Protein AF-A0A3G8YUH3-F1 (afdb_monomer_lite)

Sequence (160 aa):
MEDQREQLRRVLQLALHSPYEGERAKAVALLLQRLETTRLTLADLDASFNVPFAENVLKERADLVCDFEVLLKSREEALLYSGLIEALVPASVTWLEGHHLLCRATPSVRRKIEALFQQHVNSLQRRLIAAQKQAMQEYQVRRQILFERAVTAELENTKS

pLDDT: mean 91.58, std 6.43, range [54.84, 97.12]

Secondary structure (DSSP, 8-state):
-HHHHHHHHHHHHHHHH-S-HHHHHHHHHHHHHHHHHHT--HHHH-GGG-STTHHHHHHHHTT--EEEEEE-SSHHHHHHHHHHHHHHSTT-EEE-STTEEEEEE-HHHHHHHHHHHHHHHHHHHHHHHHHHHHHHHHHHHHHHHHHHHHHHHHHHHTT-

Structure (mmCIF, N/CA/C/O backbone):
data_AF-A0A3G8YUH3-F1
#
_entry.id   AF-A0A3G8YUH3-F1
#
loop_
_atom_site.group_PDB
_atom_site.id
_atom_site.type_symbol
_atom_site.label_atom_id
_atom_site.label_alt_id
_atom_site.label_comp_id
_atom_site.label_asym_id
_atom_site.label_entity_id
_atom_site.label_seq_id
_atom_site.pdbx_PDB_ins_code
_atom_site.Cartn_x
_atom_site.Cartn_y
_atom_site.Cartn_z
_atom_site.occupancy
_atom_site.B_iso_or_equiv
_atom_site.auth_seq_id
_atom_site.auth_comp_id
_atom_site.auth_asym_id
_atom_site.auth_atom_id
_atom_site.pdbx_PDB_model_num
ATOM 1 N N . MET A 1 1 ? 19.456 -8.147 -37.587 1.00 56.78 1 MET A N 1
ATOM 2 C CA . MET A 1 1 ? 18.426 -8.367 -36.543 1.00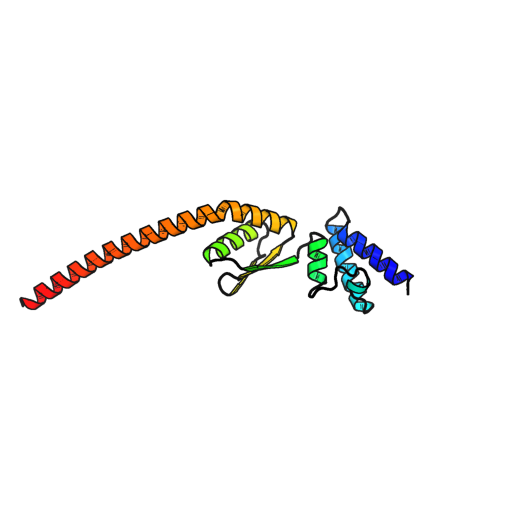 56.78 1 MET A CA 1
ATOM 3 C C . MET A 1 1 ? 19.040 -8.780 -35.206 1.00 56.78 1 MET A C 1
ATOM 5 O O . MET A 1 1 ? 18.598 -8.251 -34.196 1.00 56.78 1 MET A O 1
ATOM 9 N N . GLU A 1 2 ? 20.070 -9.640 -35.170 1.00 60.19 2 GLU A N 1
ATOM 10 C CA . GLU A 1 2 ? 20.799 -9.975 -33.924 1.00 60.19 2 GLU A CA 1
ATOM 11 C C . GLU A 1 2 ? 21.379 -8.749 -33.206 1.00 60.19 2 GLU A C 1
ATOM 13 O O . GLU A 1 2 ? 21.161 -8.594 -32.008 1.00 60.19 2 GLU A O 1
ATOM 18 N N . ASP A 1 3 ? 21.987 -7.826 -33.954 1.00 79.69 3 ASP A N 1
ATOM 19 C CA . ASP A 1 3 ? 22.619 -6.620 -33.401 1.00 79.69 3 ASP A CA 1
ATOM 20 C C . ASP A 1 3 ? 21.623 -5.721 -32.634 1.00 79.69 3 ASP A C 1
ATOM 22 O O . ASP A 1 3 ? 21.897 -5.218 -31.547 1.00 79.69 3 ASP A O 1
ATOM 26 N N . GLN A 1 4 ? 20.386 -5.610 -33.125 1.00 85.12 4 GLN A N 1
ATOM 27 C CA . GLN A 1 4 ? 19.340 -4.821 -32.470 1.00 85.12 4 GLN A CA 1
ATOM 28 C C . GLN A 1 4 ? 18.823 -5.480 -31.184 1.00 85.12 4 GLN A C 1
ATOM 30 O O . GLN A 1 4 ? 18.616 -4.802 -30.177 1.00 85.12 4 GLN A O 1
ATOM 35 N N . ARG A 1 5 ? 18.626 -6.805 -31.187 1.00 86.50 5 ARG A N 1
ATOM 36 C CA . ARG A 1 5 ? 18.202 -7.543 -29.984 1.00 86.50 5 ARG A CA 1
ATOM 37 C C . ARG A 1 5 ? 19.285 -7.498 -28.909 1.00 86.50 5 ARG A C 1
ATOM 39 O O . ARG A 1 5 ? 18.974 -7.362 -27.728 1.00 86.50 5 ARG A O 1
ATOM 46 N N . GLU A 1 6 ? 20.549 -7.579 -29.309 1.00 89.19 6 GLU A N 1
ATOM 47 C CA . GLU A 1 6 ? 21.682 -7.474 -28.394 1.00 89.19 6 GLU A CA 1
ATOM 48 C C . GLU A 1 6 ? 21.811 -6.067 -27.795 1.00 89.19 6 GLU A C 1
ATOM 50 O O . GLU A 1 6 ? 21.985 -5.932 -26.583 1.00 89.19 6 GLU A O 1
ATOM 55 N N . GLN A 1 7 ? 21.626 -5.015 -28.599 1.00 90.62 7 GLN A N 1
ATOM 56 C CA . GLN A 1 7 ? 21.563 -3.637 -28.103 1.00 90.62 7 GLN A CA 1
ATOM 57 C C . GLN A 1 7 ? 20.459 -3.459 -27.052 1.00 90.62 7 GLN A C 1
ATOM 59 O O . GLN A 1 7 ? 20.715 -2.910 -25.981 1.00 90.62 7 GLN A O 1
ATOM 64 N N . LEU A 1 8 ? 19.252 -3.978 -27.302 1.00 92.44 8 LEU A N 1
ATOM 65 C CA . LEU A 1 8 ? 18.149 -3.902 -26.337 1.00 92.44 8 LEU A CA 1
ATOM 66 C C . LEU A 1 8 ? 18.433 -4.689 -25.052 1.00 92.44 8 LEU A C 1
ATOM 68 O O . LEU A 1 8 ? 18.096 -4.216 -23.968 1.00 92.44 8 LEU A O 1
ATOM 72 N N . ARG A 1 9 ? 19.117 -5.837 -25.138 1.00 92.50 9 ARG A N 1
ATOM 73 C CA . ARG A 1 9 ? 19.591 -6.559 -23.945 1.00 92.50 9 ARG A CA 1
ATOM 74 C C . ARG A 1 9 ? 20.583 -5.734 -23.131 1.00 92.50 9 ARG A C 1
ATOM 76 O O . ARG A 1 9 ? 20.487 -5.725 -21.909 1.00 92.50 9 ARG A O 1
ATOM 83 N N . ARG A 1 10 ? 21.501 -5.003 -23.771 1.00 93.06 10 ARG A N 1
ATOM 84 C CA . ARG A 1 10 ? 22.429 -4.104 -23.059 1.00 93.06 10 ARG A CA 1
ATOM 85 C C . ARG A 1 10 ? 21.685 -2.963 -22.360 1.00 93.06 10 ARG A C 1
ATOM 87 O O . ARG A 1 10 ? 21.994 -2.659 -21.213 1.00 93.06 10 ARG A O 1
ATOM 94 N N . VAL A 1 11 ? 20.671 -2.381 -23.004 1.00 93.81 11 VAL A N 1
ATOM 95 C CA . VAL A 1 11 ? 19.811 -1.358 -22.377 1.00 93.81 11 VAL A CA 1
ATOM 96 C C . VAL A 1 11 ? 19.036 -1.937 -21.188 1.00 93.81 11 VAL A C 1
ATOM 98 O O . VAL A 1 11 ? 18.961 -1.290 -20.148 1.00 93.81 11 VAL A O 1
ATOM 101 N N . LEU A 1 12 ? 18.526 -3.169 -21.293 1.00 94.12 12 LEU A N 1
ATOM 102 C CA . LEU A 1 12 ? 17.895 -3.869 -20.170 1.00 94.12 12 LEU A CA 1
ATOM 103 C C . LEU A 1 12 ? 18.870 -4.064 -18.998 1.00 94.12 12 LEU A C 1
ATOM 105 O O . LEU A 1 12 ? 18.513 -3.796 -17.857 1.00 94.12 12 LEU A O 1
ATOM 109 N N . GLN A 1 13 ? 20.115 -4.463 -19.262 1.00 94.44 13 GLN A N 1
ATOM 110 C CA . GLN A 1 13 ? 21.131 -4.594 -18.212 1.00 94.44 13 GLN A CA 1
ATOM 111 C C . GLN A 1 13 ? 21.437 -3.249 -17.533 1.00 94.44 13 GLN A C 1
ATOM 113 O O . GLN A 1 13 ? 21.541 -3.191 -16.310 1.00 94.44 13 GLN A O 1
ATOM 118 N N . LEU A 1 14 ? 21.504 -2.152 -18.297 1.00 93.88 14 LEU A N 1
ATOM 119 C CA . LEU A 1 14 ? 21.653 -0.803 -17.737 1.00 93.88 14 LEU A CA 1
ATOM 120 C C . LEU A 1 14 ? 20.455 -0.403 -16.866 1.00 93.88 14 LEU A C 1
ATOM 122 O O . LEU A 1 14 ? 20.646 0.145 -15.782 1.00 93.88 14 LEU A O 1
ATOM 126 N N . ALA A 1 15 ? 19.235 -0.711 -17.308 1.00 93.50 15 ALA A N 1
ATOM 127 C CA . ALA A 1 15 ? 18.019 -0.458 -16.543 1.00 93.50 15 ALA A CA 1
ATOM 128 C C . ALA A 1 15 ? 18.011 -1.190 -15.190 1.00 93.50 15 ALA A C 1
ATOM 130 O O . ALA A 1 15 ? 17.573 -0.621 -14.193 1.00 93.50 15 ALA A O 1
ATOM 131 N N . LEU A 1 16 ? 18.520 -2.424 -15.144 1.00 93.88 16 LEU A N 1
ATOM 132 C CA . LEU A 1 16 ? 18.504 -3.261 -13.941 1.00 93.88 16 LEU A CA 1
ATOM 133 C C . LEU A 1 16 ? 19.675 -2.996 -12.989 1.00 93.88 16 LEU A C 1
ATOM 135 O O . LEU A 1 16 ? 19.522 -3.140 -11.777 1.00 93.88 16 LEU A O 1
ATOM 139 N N . HIS A 1 17 ? 20.843 -2.630 -13.518 1.00 93.69 17 HIS A N 1
ATOM 140 C CA . HIS A 1 17 ? 22.089 -2.657 -12.747 1.00 93.69 17 HIS A CA 1
ATOM 141 C C . HIS A 1 17 ? 22.838 -1.327 -12.680 1.00 93.69 17 HIS A C 1
ATOM 143 O O . HIS A 1 17 ? 23.850 -1.265 -11.981 1.00 93.69 17 HIS A O 1
ATOM 149 N N . SER A 1 18 ? 22.384 -0.260 -13.355 1.00 92.50 18 SER A N 1
ATOM 150 C CA . SER A 1 18 ? 23.036 1.044 -13.181 1.00 92.50 18 SER A CA 1
ATOM 151 C C . SER A 1 18 ? 22.964 1.486 -11.708 1.00 92.50 18 SER A C 1
ATOM 153 O O . SER A 1 18 ? 21.905 1.374 -11.080 1.00 92.50 18 SER A O 1
ATOM 155 N N . PRO A 1 19 ? 24.068 2.006 -11.140 1.00 90.06 19 PRO A N 1
ATOM 156 C CA . PRO A 1 19 ? 24.076 2.530 -9.778 1.00 90.06 19 PRO A CA 1
ATOM 157 C C . PRO A 1 19 ? 23.314 3.859 -9.655 1.00 90.06 19 PRO A C 1
ATOM 159 O O . PRO A 1 19 ? 23.046 4.305 -8.540 1.00 90.06 19 PRO A O 1
ATOM 162 N N . TYR A 1 20 ? 22.964 4.503 -10.775 1.00 92.25 20 TYR A N 1
ATOM 163 C CA . TYR A 1 20 ? 22.313 5.808 -10.797 1.00 92.25 20 TYR A CA 1
ATOM 164 C C . TYR A 1 20 ? 20.834 5.679 -11.163 1.00 92.25 20 TYR A C 1
ATOM 166 O O . TYR A 1 20 ? 20.477 5.274 -12.269 1.00 92.25 20 TYR A O 1
ATOM 174 N N . GLU A 1 21 ? 19.952 6.113 -10.261 1.00 89.75 21 GLU A N 1
ATOM 175 C CA . GLU A 1 21 ? 18.498 6.066 -10.467 1.00 89.75 21 GLU A CA 1
ATOM 176 C C . GLU A 1 21 ? 18.063 6.756 -11.769 1.00 89.75 21 GLU A C 1
ATOM 178 O O . GLU A 1 21 ? 17.282 6.198 -12.539 1.00 89.75 21 GLU A O 1
ATOM 183 N N . GLY A 1 22 ? 18.622 7.935 -12.060 1.00 91.31 22 GLY A N 1
ATOM 184 C CA . GLY A 1 22 ? 18.301 8.686 -13.273 1.00 91.31 22 GLY A CA 1
ATOM 185 C C . GLY A 1 22 ? 18.703 7.967 -14.564 1.00 91.31 22 GLY A C 1
ATOM 186 O O . GLY A 1 22 ? 18.037 8.130 -15.585 1.00 91.31 22 GLY A O 1
ATOM 187 N N . GLU A 1 23 ? 19.761 7.155 -14.539 1.00 94.19 23 GLU A N 1
ATOM 188 C CA . GLU A 1 23 ? 20.141 6.324 -15.684 1.00 94.19 23 GLU A CA 1
ATOM 189 C C . GLU A 1 23 ? 19.219 5.120 -15.826 1.00 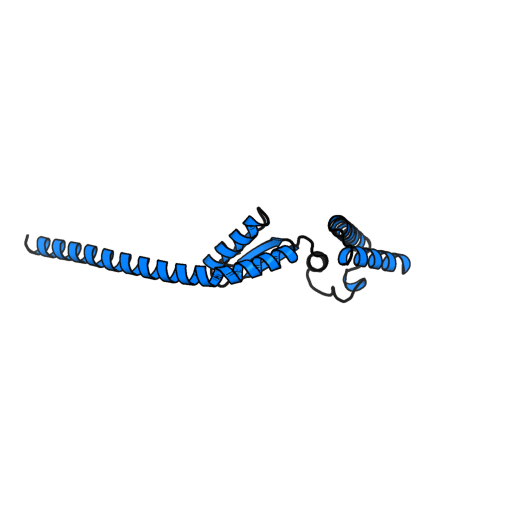94.19 23 GLU A C 1
ATOM 191 O O . GLU A 1 23 ? 18.767 4.848 -16.938 1.00 94.19 23 GLU A O 1
ATOM 196 N N . ARG A 1 24 ? 18.869 4.456 -14.715 1.00 95.31 24 ARG A N 1
ATOM 197 C CA . ARG A 1 24 ? 17.883 3.367 -14.726 1.00 95.31 24 ARG A CA 1
ATOM 198 C C . ARG A 1 24 ? 16.553 3.842 -15.301 1.00 95.31 24 ARG A C 1
ATOM 200 O O . ARG A 1 24 ? 16.032 3.217 -16.219 1.00 95.31 24 ARG A O 1
ATOM 207 N N . ALA A 1 25 ? 16.043 4.986 -14.843 1.00 92.94 25 ALA A N 1
ATOM 208 C CA . ALA A 1 25 ? 14.786 5.558 -15.324 1.00 92.94 25 ALA A CA 1
ATOM 209 C C . ALA A 1 25 ? 14.820 5.870 -16.831 1.00 92.94 25 ALA A C 1
ATOM 211 O O . ALA A 1 25 ? 13.894 5.514 -17.562 1.00 92.94 25 ALA A O 1
ATOM 212 N N . LYS A 1 26 ? 15.911 6.479 -17.318 1.00 95.31 26 LYS A N 1
ATOM 213 C CA . LYS A 1 26 ? 16.107 6.747 -18.752 1.00 95.31 26 LYS A CA 1
ATOM 214 C C . LYS A 1 26 ? 16.211 5.460 -19.567 1.00 95.31 26 LYS A C 1
ATOM 216 O O . LYS A 1 26 ? 15.617 5.380 -20.638 1.00 95.31 26 LYS A O 1
ATOM 221 N N . ALA A 1 27 ? 16.945 4.466 -19.073 1.00 94.56 27 ALA A N 1
ATOM 222 C CA . ALA A 1 27 ? 17.110 3.179 -19.738 1.00 94.56 27 ALA A CA 1
ATOM 223 C C . ALA A 1 27 ? 15.783 2.412 -19.815 1.00 94.56 27 ALA A C 1
ATOM 225 O O . ALA A 1 27 ? 15.461 1.890 -20.878 1.00 94.56 27 ALA A O 1
ATOM 226 N N . VAL A 1 28 ? 14.980 2.410 -18.744 1.00 94.56 28 VAL A N 1
ATOM 227 C CA . VAL A 1 28 ? 13.623 1.838 -18.746 1.00 94.56 28 VAL A CA 1
ATOM 228 C C . VAL A 1 28 ? 12.735 2.550 -19.765 1.00 94.56 28 VAL A C 1
ATOM 230 O O . VAL A 1 28 ? 12.135 1.884 -20.604 1.00 94.56 28 VAL A O 1
ATOM 233 N N . ALA A 1 29 ? 12.690 3.886 -19.754 1.00 93.75 29 ALA A N 1
ATOM 234 C CA . ALA A 1 29 ? 11.882 4.653 -20.704 1.00 93.75 29 ALA A CA 1
ATOM 235 C C . ALA A 1 29 ? 12.289 4.383 -22.165 1.00 93.75 29 ALA A C 1
ATOM 237 O O . ALA A 1 29 ? 11.438 4.117 -23.013 1.00 93.75 29 ALA A O 1
ATOM 238 N N . LEU A 1 30 ? 13.597 4.389 -22.446 1.00 94.00 30 LEU A N 1
ATOM 239 C CA . LEU A 1 30 ? 14.135 4.080 -23.770 1.00 94.00 30 LEU A CA 1
ATOM 240 C C . LEU A 1 30 ? 13.803 2.644 -24.191 1.00 94.00 30 LEU A C 1
ATOM 242 O O . LEU A 1 30 ? 13.447 2.412 -25.346 1.00 94.00 30 LEU A O 1
ATOM 246 N N . LEU A 1 31 ? 13.922 1.682 -23.275 1.00 94.12 31 LEU A N 1
ATOM 247 C CA . LEU A 1 31 ? 13.638 0.280 -23.552 1.00 94.12 31 LEU A CA 1
ATOM 248 C C . LEU A 1 31 ? 12.168 0.078 -23.922 1.00 94.12 31 LEU A C 1
ATOM 250 O O . LEU A 1 31 ? 11.895 -0.524 -24.956 1.00 94.12 31 LEU A O 1
ATOM 254 N N . LEU A 1 32 ? 11.239 0.619 -23.130 1.00 92.56 32 LEU A N 1
ATOM 255 C CA . LEU A 1 32 ? 9.798 0.504 -23.382 1.00 92.56 32 LEU A CA 1
ATOM 256 C C . LEU A 1 32 ? 9.421 1.102 -24.744 1.00 92.56 32 LEU A C 1
ATOM 258 O O . LEU A 1 32 ? 8.816 0.417 -25.566 1.00 92.56 32 LEU A O 1
ATOM 262 N N . GLN A 1 33 ? 9.903 2.311 -25.046 1.00 91.75 33 GLN A N 1
ATOM 263 C CA . GLN A 1 33 ? 9.679 2.959 -26.342 1.00 91.75 33 GLN A CA 1
ATOM 264 C C . GLN A 1 33 ? 10.217 2.124 -27.521 1.00 91.75 33 GLN A C 1
ATOM 266 O O . GLN A 1 33 ? 9.618 2.035 -28.598 1.00 91.75 33 GLN A O 1
ATOM 271 N N . ARG A 1 34 ? 11.390 1.503 -27.355 1.00 91.75 34 ARG A N 1
ATOM 272 C CA . ARG A 1 34 ? 11.984 0.663 -28.402 1.00 91.75 34 ARG A CA 1
ATOM 273 C C . ARG A 1 34 ? 11.252 -0.667 -28.566 1.00 91.75 34 ARG A C 1
ATOM 275 O O . ARG A 1 34 ? 11.138 -1.143 -29.692 1.00 91.75 34 ARG A O 1
ATOM 282 N N . LEU A 1 35 ? 10.738 -1.259 -27.494 1.00 90.38 35 LEU A N 1
ATOM 283 C CA . LEU A 1 35 ? 9.937 -2.483 -27.567 1.00 90.38 35 LEU A CA 1
ATOM 284 C C . LEU A 1 35 ? 8.627 -2.254 -28.332 1.00 90.38 35 LEU A C 1
ATOM 286 O O . LEU A 1 35 ? 8.314 -3.026 -29.239 1.00 90.38 35 LEU A O 1
ATOM 290 N N . GLU A 1 36 ? 7.941 -1.136 -28.076 1.00 88.50 36 GLU A N 1
ATOM 291 C CA . GLU A 1 36 ? 6.728 -0.738 -28.809 1.00 88.50 36 GLU A CA 1
ATOM 292 C C . GLU A 1 36 ? 6.962 -0.652 -30.324 1.00 88.50 36 GLU A C 1
ATOM 294 O O . GLU A 1 36 ? 6.171 -1.151 -31.124 1.00 88.50 36 GLU A O 1
ATOM 299 N N . THR A 1 37 ? 8.087 -0.061 -30.733 1.00 89.00 37 THR A N 1
ATOM 300 C CA . THR A 1 37 ? 8.421 0.108 -32.158 1.00 89.00 37 THR A CA 1
ATOM 301 C C . THR A 1 37 ? 8.902 -1.174 -32.835 1.00 89.00 37 THR A C 1
ATOM 303 O O . THR A 1 37 ? 8.739 -1.325 -34.045 1.00 89.00 37 THR A O 1
ATOM 306 N N . THR A 1 38 ? 9.486 -2.110 -32.085 1.00 85.25 38 THR A N 1
ATOM 307 C CA . THR A 1 38 ? 10.116 -3.321 -32.641 1.00 85.25 38 THR A CA 1
ATOM 308 C C . THR A 1 38 ? 9.230 -4.560 -32.595 1.00 85.25 38 THR A C 1
ATOM 310 O O . THR A 1 38 ? 9.622 -5.593 -33.134 1.00 85.25 38 THR A O 1
ATOM 313 N N . ARG A 1 39 ? 8.034 -4.466 -31.990 1.00 83.31 39 ARG A N 1
ATOM 314 C CA . ARG A 1 39 ? 7.128 -5.600 -31.709 1.00 83.31 39 ARG A CA 1
ATOM 315 C C . ARG A 1 39 ? 7.782 -6.725 -30.896 1.00 83.31 39 ARG A C 1
ATOM 317 O O . ARG A 1 39 ? 7.281 -7.846 -30.894 1.00 83.31 39 ARG A O 1
ATOM 324 N N . LEU A 1 40 ? 8.893 -6.432 -30.227 1.00 87.62 40 LEU A N 1
ATOM 325 C CA . LEU A 1 40 ? 9.516 -7.330 -29.265 1.00 87.62 40 LEU A CA 1
ATOM 326 C C . LEU A 1 40 ? 8.869 -7.122 -27.898 1.00 87.62 40 LEU A C 1
ATOM 328 O O . LEU A 1 40 ? 8.390 -6.038 -27.569 1.00 87.62 40 LEU A O 1
ATOM 332 N N . THR A 1 41 ? 8.908 -8.160 -27.079 1.00 89.94 41 THR A N 1
ATOM 333 C CA . THR A 1 41 ? 8.475 -8.133 -25.684 1.00 89.94 41 THR A CA 1
ATOM 334 C C . THR A 1 41 ? 9.678 -8.194 -24.746 1.00 89.94 41 THR A C 1
ATOM 336 O O . THR A 1 41 ? 10.782 -8.580 -25.136 1.00 89.94 41 THR A O 1
ATOM 339 N N . LEU A 1 42 ? 9.477 -7.851 -23.470 1.00 91.06 42 LEU A N 1
ATOM 340 C CA . LEU A 1 42 ? 10.515 -8.048 -22.451 1.00 91.06 42 LEU A CA 1
ATOM 341 C C . LEU A 1 42 ? 10.910 -9.528 -22.318 1.00 91.06 42 LEU A C 1
ATOM 343 O O . LEU A 1 42 ? 12.091 -9.817 -22.144 1.00 91.06 42 LEU A O 1
ATOM 347 N N . ALA A 1 43 ? 9.959 -10.453 -22.490 1.00 91.44 43 ALA A N 1
ATOM 348 C CA . ALA A 1 43 ? 10.209 -11.894 -22.465 1.00 91.44 43 ALA A CA 1
ATOM 349 C C . ALA A 1 43 ? 11.135 -12.361 -23.607 1.00 91.44 43 ALA A C 1
ATOM 351 O O . ALA A 1 43 ? 11.923 -13.291 -23.423 1.00 91.44 43 ALA A O 1
ATOM 352 N N . ASP A 1 44 ? 11.109 -11.681 -24.761 1.00 89.69 44 ASP A N 1
ATOM 353 C CA . ASP A 1 44 ? 12.034 -11.951 -25.870 1.00 89.69 44 ASP A CA 1
ATOM 354 C C . ASP A 1 44 ? 13.474 -11.532 -25.543 1.00 89.69 44 ASP A C 1
ATOM 356 O O . ASP A 1 44 ? 14.435 -12.050 -26.125 1.00 89.69 44 ASP A O 1
ATOM 360 N N . LEU A 1 45 ? 13.657 -10.579 -24.631 1.00 89.25 45 LEU A N 1
ATOM 361 C CA . LEU A 1 45 ? 14.978 -10.140 -24.189 1.00 89.25 45 LEU A CA 1
ATOM 362 C C . LEU A 1 45 ? 15.480 -10.993 -23.023 1.00 89.25 45 LEU A C 1
ATOM 364 O O . LEU A 1 45 ? 16.644 -11.404 -23.051 1.00 89.25 45 LEU A O 1
ATOM 368 N N . ASP A 1 46 ? 14.594 -11.287 -22.071 1.00 88.81 46 ASP A N 1
ATOM 369 C CA . ASP A 1 46 ? 14.837 -12.067 -20.861 1.00 88.81 46 ASP A CA 1
ATOM 370 C C . ASP A 1 46 ? 13.550 -12.805 -20.434 1.00 88.81 46 ASP A C 1
ATOM 372 O O . ASP A 1 46 ? 12.544 -12.198 -20.059 1.00 88.81 46 ASP A O 1
ATOM 376 N N . ALA A 1 47 ? 13.598 -14.141 -20.455 1.00 87.44 47 ALA A N 1
ATOM 377 C CA . ALA A 1 47 ? 12.458 -15.017 -20.177 1.00 87.44 47 ALA A CA 1
ATOM 378 C C . ALA A 1 47 ? 11.863 -14.845 -18.766 1.00 87.44 47 ALA A C 1
ATOM 380 O O . ALA A 1 47 ? 10.715 -15.221 -18.526 1.00 87.44 47 ALA A O 1
ATOM 381 N N . SER A 1 48 ? 12.607 -14.250 -17.830 1.00 87.50 48 SER A N 1
ATOM 382 C CA . SER A 1 48 ? 12.120 -13.966 -16.478 1.00 87.50 48 SER A CA 1
ATOM 383 C C . SER A 1 48 ? 11.013 -12.897 -16.427 1.00 87.50 48 SER A C 1
ATOM 385 O O . SER A 1 48 ? 10.423 -12.705 -15.364 1.00 87.50 48 SER A O 1
ATOM 387 N N . PHE A 1 49 ? 10.715 -12.222 -17.546 1.00 88.75 49 PHE A N 1
ATOM 388 C CA . PHE A 1 49 ? 9.604 -11.272 -17.708 1.00 88.75 49 PHE A CA 1
ATOM 389 C C . PHE A 1 49 ? 8.351 -11.879 -18.365 1.00 88.75 49 PHE A C 1
ATOM 391 O O . PHE A 1 49 ? 7.481 -11.134 -18.814 1.00 88.75 49 PHE A O 1
ATOM 398 N N . ASN A 1 50 ? 8.221 -13.210 -18.426 1.00 84.44 50 ASN A N 1
ATOM 399 C CA . ASN A 1 50 ? 7.023 -13.885 -18.943 1.00 84.44 50 ASN A CA 1
ATOM 400 C C . ASN A 1 50 ? 5.836 -13.816 -17.955 1.00 84.44 50 ASN A C 1
ATOM 402 O O . ASN A 1 50 ? 5.334 -14.832 -17.478 1.00 84.44 50 ASN A O 1
ATOM 406 N N . VAL A 1 51 ? 5.440 -12.599 -17.591 1.00 80.50 51 VAL A N 1
ATOM 407 C CA . VAL A 1 51 ? 4.415 -12.287 -16.594 1.00 80.50 51 VAL A CA 1
ATOM 408 C C . VAL A 1 51 ? 3.491 -11.187 -17.117 1.00 80.50 51 VAL A C 1
ATOM 410 O O . VAL A 1 51 ? 3.930 -10.327 -17.889 1.00 80.50 51 VAL A O 1
ATOM 413 N N . PRO A 1 52 ? 2.213 -11.177 -16.703 1.00 71.50 52 PRO A N 1
ATOM 414 C CA . PRO A 1 52 ? 1.334 -10.046 -16.971 1.00 71.50 52 PRO A CA 1
ATOM 415 C C . PRO A 1 52 ? 1.922 -8.767 -16.343 1.00 71.50 52 PRO A C 1
ATOM 417 O O . PRO A 1 52 ? 2.495 -8.813 -15.258 1.00 71.50 52 PRO A O 1
ATOM 420 N N . PHE A 1 53 ? 1.792 -7.630 -17.037 1.00 79.56 53 PHE A N 1
ATOM 421 C CA . PHE A 1 53 ? 2.320 -6.316 -16.617 1.00 79.56 53 PHE A CA 1
ATOM 422 C C . PHE A 1 53 ? 3.856 -6.220 -16.522 1.00 79.56 53 PHE A C 1
ATOM 424 O O . PHE A 1 53 ? 4.406 -5.641 -15.584 1.00 79.56 53 PHE A O 1
ATOM 431 N N . ALA A 1 54 ? 4.562 -6.736 -17.532 1.00 84.06 54 ALA A N 1
ATOM 432 C CA . ALA A 1 54 ? 6.027 -6.760 -17.577 1.00 84.06 54 ALA A CA 1
ATOM 433 C C . ALA A 1 54 ? 6.710 -5.385 -17.375 1.00 84.06 54 ALA A C 1
ATOM 435 O O . ALA A 1 54 ? 7.808 -5.335 -16.825 1.00 84.06 54 ALA A O 1
ATOM 436 N N . GLU A 1 55 ? 6.067 -4.269 -17.747 1.00 90.12 55 GLU A N 1
ATOM 437 C CA . GLU A 1 55 ? 6.574 -2.915 -17.464 1.00 90.12 55 GLU A CA 1
ATOM 438 C C . GLU A 1 55 ? 6.701 -2.643 -15.960 1.00 90.12 55 GLU A C 1
ATOM 440 O O . GLU A 1 55 ? 7.726 -2.142 -15.497 1.00 90.12 55 GLU A O 1
ATOM 445 N N . ASN A 1 56 ? 5.663 -2.963 -15.188 1.00 89.38 56 ASN A N 1
ATOM 446 C CA . ASN A 1 56 ? 5.654 -2.691 -13.757 1.00 89.38 56 ASN A CA 1
ATOM 447 C C . ASN A 1 56 ? 6.693 -3.563 -13.037 1.00 89.38 56 ASN A C 1
ATOM 449 O O . ASN A 1 56 ? 7.418 -3.081 -12.174 1.00 89.38 56 ASN A O 1
ATOM 453 N N . VAL A 1 57 ? 6.852 -4.811 -13.492 1.00 90.81 57 VAL A N 1
ATOM 454 C CA . VAL A 1 57 ? 7.893 -5.736 -13.017 1.00 90.81 57 VAL A CA 1
ATOM 455 C C . VAL A 1 57 ? 9.296 -5.237 -13.369 1.00 90.81 57 VAL A C 1
ATOM 457 O O . VAL A 1 57 ? 10.220 -5.374 -12.569 1.00 90.81 57 VAL A O 1
ATOM 460 N N . LEU A 1 58 ? 9.481 -4.628 -14.543 1.00 93.12 58 LEU A N 1
ATOM 461 C CA . LEU A 1 58 ? 10.745 -3.987 -14.907 1.00 93.12 58 LEU A CA 1
ATOM 462 C C . LEU A 1 58 ? 11.064 -2.820 -13.969 1.00 93.12 58 LEU A C 1
ATOM 464 O O . LEU A 1 58 ? 12.189 -2.739 -13.478 1.00 93.12 58 LEU A O 1
ATOM 468 N N . LYS A 1 59 ? 10.085 -1.953 -13.684 1.00 93.31 59 LYS A N 1
ATOM 469 C CA . LYS A 1 59 ? 10.247 -0.848 -12.725 1.00 93.31 59 LYS A CA 1
ATOM 470 C C . LYS A 1 59 ? 10.568 -1.365 -11.324 1.00 93.31 59 LYS A C 1
ATOM 472 O O . LYS A 1 59 ? 11.497 -0.861 -10.703 1.00 93.31 59 LYS A O 1
ATOM 477 N N . GLU A 1 60 ? 9.876 -2.405 -10.866 1.00 92.62 60 GLU A N 1
ATOM 478 C CA . GLU A 1 60 ? 10.125 -3.045 -9.572 1.00 92.62 60 GLU A CA 1
ATOM 479 C C . GLU A 1 60 ? 11.552 -3.610 -9.485 1.00 92.62 60 GLU A C 1
ATOM 481 O O . GLU A 1 60 ? 12.292 -3.314 -8.549 1.00 92.62 60 GLU A O 1
ATOM 486 N N . ARG A 1 61 ? 12.008 -4.364 -10.490 1.00 92.88 61 ARG A N 1
ATOM 487 C CA . ARG A 1 61 ? 13.376 -4.913 -10.490 1.00 92.88 61 ARG A CA 1
ATOM 488 C C . ARG A 1 61 ? 14.459 -3.844 -10.612 1.00 92.88 61 ARG A C 1
ATOM 490 O O . ARG A 1 61 ? 15.556 -4.038 -10.098 1.00 92.88 61 ARG A O 1
ATOM 497 N N . ALA A 1 62 ? 14.152 -2.727 -11.265 1.00 93.56 62 ALA A N 1
ATOM 498 C CA . ALA A 1 62 ? 15.029 -1.566 -11.357 1.00 93.56 62 ALA A CA 1
ATOM 499 C C . ALA A 1 62 ? 14.982 -0.664 -10.105 1.00 93.56 62 ALA A C 1
ATOM 501 O O . ALA A 1 62 ? 15.644 0.373 -10.087 1.00 93.56 62 ALA A O 1
ATOM 502 N N . ASP A 1 63 ? 14.215 -1.030 -9.069 1.00 93.31 63 ASP A N 1
ATOM 503 C CA . ASP A 1 63 ? 13.958 -0.213 -7.873 1.00 93.31 63 ASP A CA 1
ATOM 504 C C . ASP A 1 63 ? 13.486 1.215 -8.215 1.00 93.31 63 ASP A C 1
ATOM 506 O O . ASP A 1 63 ? 13.923 2.205 -7.628 1.00 93.31 63 ASP A O 1
ATOM 510 N N . LEU A 1 64 ? 12.612 1.317 -9.218 1.00 93.69 64 LEU A N 1
ATOM 511 C CA . LEU A 1 64 ? 11.959 2.550 -9.647 1.00 93.69 64 LEU A CA 1
ATOM 512 C C . LEU A 1 64 ? 10.532 2.621 -9.104 1.00 93.69 64 LEU A C 1
ATOM 514 O O . LEU A 1 64 ? 9.985 1.644 -8.598 1.00 93.69 64 LEU A O 1
ATOM 518 N N . VAL A 1 65 ? 9.920 3.799 -9.217 1.00 93.62 65 VAL A N 1
ATOM 519 C CA . VAL A 1 65 ? 8.530 4.011 -8.803 1.00 93.62 65 VAL A CA 1
ATOM 520 C C . VAL A 1 65 ? 7.607 3.105 -9.616 1.00 93.62 65 VAL A C 1
ATOM 522 O O . VAL A 1 65 ? 7.570 3.188 -10.845 1.00 93.62 65 VAL A O 1
ATOM 525 N N . CYS A 1 66 ? 6.854 2.264 -8.917 1.00 92.88 66 CYS A N 1
ATOM 526 C CA . CYS A 1 66 ? 5.901 1.322 -9.485 1.00 92.88 66 CYS A CA 1
ATOM 527 C C . CYS A 1 66 ? 4.581 1.365 -8.711 1.00 92.88 66 CYS A C 1
ATOM 529 O O . CYS A 1 66 ? 4.545 1.760 -7.540 1.00 92.88 66 CYS A O 1
ATOM 531 N N . ASP A 1 67 ? 3.511 0.938 -9.375 1.00 94.44 67 ASP A N 1
ATOM 532 C CA . ASP A 1 67 ? 2.191 0.839 -8.763 1.00 94.44 67 ASP A CA 1
ATOM 533 C C . ASP A 1 67 ? 2.024 -0.573 -8.175 1.00 94.44 67 ASP A C 1
ATOM 535 O O . ASP A 1 67 ? 2.381 -1.563 -8.812 1.00 94.44 67 ASP A O 1
ATOM 539 N N . PHE A 1 68 ? 1.528 -0.698 -6.948 1.00 93.75 68 PHE A N 1
ATOM 540 C CA . PHE A 1 68 ? 1.298 -1.990 -6.304 1.00 93.75 68 PHE A CA 1
ATOM 541 C C . PHE A 1 68 ? 0.059 -1.960 -5.420 1.00 93.75 68 PHE A C 1
ATOM 543 O O . PHE A 1 68 ? -0.235 -0.971 -4.751 1.00 93.75 68 PHE A O 1
ATOM 550 N N . GLU A 1 69 ? -0.655 -3.076 -5.411 1.00 95.00 69 GLU A N 1
ATOM 551 C CA . GLU A 1 69 ? -1.857 -3.257 -4.609 1.00 95.00 69 GLU A CA 1
ATOM 552 C C . GLU A 1 69 ? -1.522 -3.844 -3.234 1.00 95.00 69 GLU A C 1
ATOM 554 O O . GLU A 1 69 ? -0.654 -4.713 -3.095 1.00 95.00 69 GLU A O 1
ATOM 559 N N . VAL A 1 70 ? -2.215 -3.357 -2.204 1.00 95.50 70 VAL A N 1
ATOM 560 C CA . VAL A 1 70 ? -2.087 -3.824 -0.822 1.00 95.50 70 VAL A CA 1
ATOM 561 C C . VAL A 1 70 ? -3.471 -4.053 -0.234 1.00 95.50 70 VAL A C 1
ATOM 563 O O . VAL A 1 70 ? -4.248 -3.115 -0.049 1.00 95.50 70 VAL A O 1
ATOM 566 N N . LEU A 1 71 ? -3.757 -5.307 0.109 1.00 96.75 71 LEU A N 1
ATOM 567 C CA . LEU A 1 71 ? -4.965 -5.709 0.821 1.00 96.75 71 LEU A CA 1
ATOM 568 C C . LEU A 1 71 ? -4.639 -5.959 2.297 1.00 96.75 71 LEU A C 1
ATOM 570 O O . LEU A 1 71 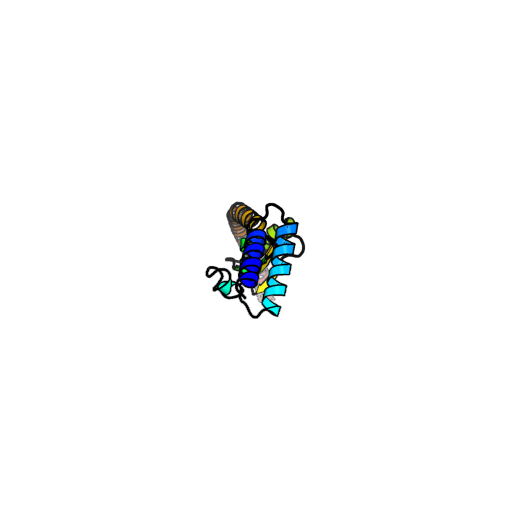? -3.790 -6.792 2.617 1.00 96.75 71 LEU A O 1
ATOM 574 N N . LEU A 1 72 ? -5.306 -5.234 3.195 1.00 95.19 72 LEU A N 1
ATOM 575 C CA . LEU A 1 72 ? -5.065 -5.309 4.644 1.00 95.19 72 LEU A CA 1
ATOM 576 C C . LEU A 1 72 ? -6.194 -6.037 5.375 1.00 95.19 72 LEU A C 1
ATOM 578 O O . LEU A 1 72 ? -7.113 -6.535 4.744 1.00 95.19 72 LEU A O 1
ATOM 582 N N . LYS A 1 73 ? -6.133 -6.181 6.704 1.00 93.50 73 LYS A N 1
ATOM 583 C CA . LYS A 1 73 ? -7.170 -6.941 7.434 1.00 93.50 73 LYS A CA 1
ATOM 584 C C . LYS A 1 73 ? -8.352 -6.080 7.852 1.00 93.50 73 LYS A C 1
ATOM 586 O O . LYS A 1 73 ? -9.424 -6.603 8.146 1.00 93.50 73 LYS A O 1
ATOM 591 N N . SER A 1 74 ? -8.154 -4.768 7.936 1.00 92.69 74 SER A N 1
ATOM 592 C CA . SER A 1 74 ? -9.180 -3.835 8.384 1.00 92.69 74 SER A CA 1
ATOM 593 C C . SER A 1 74 ? -8.981 -2.444 7.793 1.00 92.69 74 SER A C 1
ATOM 595 O O . SER A 1 74 ? -7.921 -2.107 7.258 1.00 92.69 74 SER A O 1
ATOM 597 N N . ARG A 1 75 ? -10.018 -1.610 7.911 1.00 92.69 75 ARG A N 1
ATOM 598 C CA . ARG A 1 75 ? -9.972 -0.214 7.467 1.00 92.69 75 ARG A CA 1
ATOM 599 C C . ARG A 1 75 ? -8.959 0.602 8.269 1.00 92.69 75 ARG A C 1
ATOM 601 O O . ARG A 1 75 ? -8.314 1.486 7.723 1.00 92.69 75 ARG A O 1
ATOM 608 N N . GLU A 1 76 ? -8.805 0.310 9.552 1.00 93.69 76 GLU A N 1
ATOM 609 C CA . GLU A 1 76 ? -7.856 0.979 10.440 1.00 93.69 76 GLU A CA 1
ATOM 610 C C . GLU A 1 76 ? -6.412 0.628 10.081 1.00 93.69 76 GLU A C 1
ATOM 612 O O . GLU A 1 76 ? -5.554 1.509 10.082 1.00 93.69 76 GLU A O 1
ATOM 617 N N . GLU A 1 77 ? -6.147 -0.632 9.719 1.00 94.69 77 GLU A N 1
ATOM 618 C CA . GLU A 1 77 ? -4.854 -1.020 9.152 1.00 94.69 77 GLU A CA 1
ATOM 619 C C . GLU A 1 77 ? -4.585 -0.259 7.849 1.00 94.69 77 GLU A C 1
ATOM 621 O O . GLU A 1 77 ? -3.486 0.265 7.675 1.00 94.69 77 GLU A O 1
ATOM 626 N N . ALA A 1 78 ? -5.591 -0.122 6.978 1.00 95.62 78 ALA A N 1
ATOM 627 C CA . ALA A 1 78 ? -5.476 0.661 5.749 1.00 95.62 78 ALA A CA 1
ATOM 628 C C . ALA A 1 78 ? -5.203 2.145 5.993 1.00 95.62 78 ALA A C 1
ATOM 630 O O . ALA A 1 78 ? -4.325 2.701 5.344 1.00 95.62 78 ALA A O 1
ATOM 631 N N . LEU A 1 79 ? -5.859 2.763 6.976 1.00 94.69 79 LEU A N 1
ATOM 632 C CA . LEU A 1 79 ? -5.582 4.148 7.367 1.00 94.69 79 LEU A CA 1
ATOM 633 C C . LEU A 1 79 ? -4.157 4.324 7.908 1.00 94.69 79 LEU A C 1
ATOM 635 O O . LEU A 1 79 ? -3.494 5.316 7.606 1.00 94.69 79 LEU A O 1
ATOM 639 N N . LEU A 1 80 ? -3.670 3.365 8.703 1.00 95.25 80 LEU A N 1
ATOM 640 C CA . LEU A 1 80 ? -2.291 3.392 9.186 1.00 95.25 80 LEU A CA 1
ATOM 641 C C . LEU A 1 80 ? -1.306 3.255 8.021 1.00 95.25 80 LEU A C 1
ATOM 643 O O . LEU A 1 80 ? -0.369 4.043 7.918 1.00 95.25 80 LEU A O 1
ATOM 647 N N . TYR A 1 81 ? -1.514 2.270 7.148 1.00 96.25 81 TYR A N 1
ATOM 648 C CA . TYR A 1 81 ? -0.624 2.010 6.020 1.00 96.25 81 TYR A CA 1
ATOM 649 C C . TYR A 1 81 ? -0.598 3.186 5.035 1.00 96.25 81 TYR A C 1
ATOM 651 O O . TYR A 1 81 ? 0.482 3.604 4.620 1.00 96.25 81 TYR A O 1
ATOM 659 N N . SER A 1 82 ? -1.761 3.772 4.721 1.00 96.12 82 SER A N 1
ATOM 660 C CA . SER A 1 82 ? -1.849 4.940 3.843 1.00 96.12 82 SER A CA 1
ATOM 661 C C . SER A 1 82 ? -1.107 6.139 4.430 1.00 96.12 82 SER A C 1
ATOM 663 O O . SER A 1 82 ? -0.298 6.747 3.739 1.00 96.12 82 SER A O 1
ATOM 665 N N . GLY A 1 83 ? -1.299 6.430 5.722 1.00 95.25 83 GLY A N 1
ATOM 666 C CA . GLY A 1 83 ? -0.604 7.531 6.393 1.00 95.25 83 GLY A CA 1
ATOM 667 C C . GLY A 1 83 ? 0.916 7.339 6.450 1.00 95.25 83 GLY A C 1
ATOM 668 O O . GLY A 1 83 ? 1.666 8.299 6.287 1.00 95.25 83 GLY A O 1
ATOM 669 N N . LEU A 1 84 ? 1.388 6.099 6.633 1.00 95.69 84 LEU A N 1
ATOM 670 C CA . LEU A 1 84 ? 2.820 5.778 6.594 1.00 95.69 84 LEU A CA 1
ATOM 671 C C . LEU A 1 84 ? 3.421 5.983 5.198 1.00 95.69 84 LEU A C 1
ATOM 673 O O . LEU A 1 84 ? 4.540 6.486 5.088 1.00 95.69 84 LEU A O 1
ATOM 677 N N . ILE A 1 85 ? 2.689 5.609 4.145 1.00 95.62 85 ILE A N 1
ATOM 678 C CA . ILE A 1 85 ? 3.097 5.881 2.766 1.00 95.62 85 ILE A CA 1
ATOM 679 C C . ILE A 1 85 ? 3.148 7.383 2.504 1.00 95.62 85 ILE A C 1
ATOM 681 O O . ILE A 1 85 ? 4.177 7.879 2.052 1.00 95.62 85 ILE A O 1
ATOM 685 N N . GLU A 1 86 ? 2.072 8.108 2.803 1.00 95.19 86 GLU A N 1
ATOM 686 C CA . GLU A 1 86 ? 1.944 9.528 2.465 1.00 95.19 86 GLU A CA 1
ATOM 687 C C . GLU A 1 86 ? 2.969 10.398 3.200 1.00 95.19 86 GLU A C 1
ATOM 689 O O . GLU A 1 86 ? 3.403 11.420 2.669 1.00 95.19 86 GLU A O 1
ATOM 694 N N . ALA A 1 87 ? 3.421 9.965 4.381 1.00 93.94 87 ALA A N 1
ATOM 695 C CA . ALA A 1 87 ? 4.505 10.610 5.115 1.00 93.94 87 ALA A CA 1
ATOM 696 C C . ALA A 1 87 ? 5.876 10.496 4.418 1.00 93.94 87 ALA A C 1
ATOM 698 O O . ALA A 1 87 ? 6.745 11.338 4.642 1.00 93.94 87 ALA A O 1
ATOM 699 N N . LEU A 1 88 ? 6.095 9.458 3.603 1.00 91.50 88 LEU A N 1
ATOM 700 C CA . LEU A 1 88 ? 7.349 9.237 2.872 1.00 91.50 88 LEU A CA 1
ATOM 701 C C . LEU A 1 88 ? 7.261 9.683 1.410 1.00 91.50 88 LEU A C 1
ATOM 703 O O . LEU A 1 88 ? 8.239 10.191 0.866 1.00 91.50 88 LEU A O 1
ATOM 707 N N . VAL A 1 89 ? 6.108 9.475 0.778 1.00 91.12 89 VAL A N 1
ATOM 708 C CA . VAL A 1 89 ? 5.834 9.808 -0.620 1.00 91.12 89 VAL A CA 1
ATOM 709 C C . VAL A 1 89 ? 4.448 10.454 -0.680 1.00 91.12 89 VAL A C 1
ATOM 711 O O . VAL A 1 89 ? 3.442 9.746 -0.686 1.00 91.12 89 VAL A O 1
ATOM 714 N N . PRO A 1 90 ? 4.355 11.790 -0.713 1.00 89.00 90 PRO A N 1
ATOM 715 C CA . PRO A 1 90 ? 3.068 12.477 -0.763 1.00 89.00 90 PRO A CA 1
ATOM 716 C C . PRO A 1 90 ? 2.232 12.084 -1.991 1.00 89.00 90 PRO A C 1
ATOM 718 O O . PRO A 1 90 ? 2.780 11.865 -3.070 1.00 89.00 90 PRO A O 1
ATOM 721 N N . ALA A 1 91 ? 0.903 12.041 -1.830 1.00 83.44 91 ALA A N 1
ATOM 722 C CA . ALA A 1 91 ? -0.071 11.791 -2.905 1.00 83.44 91 ALA A CA 1
ATOM 723 C C . ALA A 1 91 ? 0.147 10.479 -3.692 1.00 83.44 91 ALA A C 1
ATOM 725 O O . ALA A 1 91 ? -0.037 10.426 -4.908 1.00 83.44 91 ALA A O 1
ATOM 726 N N . SER A 1 92 ? 0.544 9.413 -2.997 1.00 89.81 92 SER A N 1
ATOM 727 C CA . SER A 1 92 ? 0.894 8.121 -3.600 1.00 89.81 92 SER A CA 1
ATOM 728 C C . SER A 1 92 ? -0.084 6.984 -3.296 1.00 89.81 92 SER A C 1
ATOM 730 O O . SER A 1 92 ? 0.170 5.850 -3.696 1.00 89.81 92 SER A O 1
ATOM 732 N N . VAL A 1 93 ? -1.199 7.259 -2.614 1.00 93.62 93 VAL A N 1
ATOM 733 C CA . VAL A 1 93 ? -2.209 6.250 -2.264 1.00 93.62 93 VAL A CA 1
ATOM 734 C C . VAL A 1 93 ? -3.526 6.572 -2.948 1.00 93.62 93 VAL A C 1
ATOM 736 O O . VAL A 1 93 ? -4.022 7.693 -2.885 1.00 93.62 93 VAL A O 1
ATOM 739 N N . THR A 1 94 ? -4.119 5.561 -3.569 1.00 96.19 94 THR A N 1
ATOM 740 C CA . THR A 1 94 ? -5.487 5.582 -4.080 1.00 96.19 94 THR A CA 1
ATOM 741 C C . THR A 1 94 ? -6.287 4.495 -3.375 1.00 96.19 94 THR A C 1
ATOM 743 O O . THR A 1 94 ? -5.882 3.334 -3.332 1.00 96.19 94 THR A O 1
ATOM 746 N N . TRP A 1 95 ? -7.431 4.868 -2.806 1.00 95.25 95 TRP A N 1
ATOM 747 C CA . TRP A 1 95 ? -8.351 3.913 -2.196 1.00 95.25 95 TRP A CA 1
ATOM 748 C C . TRP A 1 95 ? -9.149 3.215 -3.292 1.00 95.25 95 TRP A C 1
ATOM 750 O O . TRP A 1 95 ? -9.805 3.887 -4.085 1.00 95.25 95 TRP A O 1
ATOM 760 N N . LEU A 1 96 ? -9.083 1.884 -3.326 1.00 92.69 96 LEU A N 1
ATOM 761 C CA . LEU A 1 96 ? -9.877 1.080 -4.251 1.00 92.69 96 LEU A CA 1
ATOM 762 C C . LEU A 1 96 ? -11.225 0.753 -3.600 1.00 92.69 96 LEU A C 1
ATOM 764 O O . LEU A 1 96 ? -12.204 1.461 -3.813 1.00 92.69 96 LEU A O 1
ATOM 768 N N . GLU A 1 97 ? -11.263 -0.263 -2.735 1.00 91.00 97 GLU A N 1
ATOM 769 C CA . GLU A 1 97 ? -12.471 -0.673 -2.013 1.00 91.00 97 GLU A CA 1
ATOM 770 C C . GLU A 1 97 ? -12.147 -1.145 -0.592 1.00 91.00 97 GLU A C 1
ATOM 772 O O . GLU A 1 97 ? -11.209 -1.906 -0.365 1.00 91.00 97 GLU A O 1
ATOM 777 N N . GLY A 1 98 ? -12.950 -0.725 0.390 1.00 91.62 98 GLY A N 1
ATOM 778 C CA . GLY A 1 98 ? -12.837 -1.188 1.775 1.00 91.62 98 GLY A CA 1
ATOM 779 C C . GLY A 1 98 ? -11.465 -0.911 2.404 1.00 91.62 98 GLY A C 1
ATOM 780 O O . GLY A 1 98 ? -11.195 0.202 2.846 1.00 91.62 98 GLY A O 1
ATOM 781 N N . HIS A 1 99 ? -10.635 -1.950 2.492 1.00 94.31 99 HIS A N 1
ATOM 782 C CA . HIS A 1 99 ? -9.269 -1.931 3.034 1.00 94.31 99 HIS A CA 1
ATOM 783 C C . HIS A 1 99 ? -8.218 -2.325 1.977 1.00 94.31 99 HIS A C 1
ATOM 785 O O . HIS A 1 99 ? -7.137 -2.814 2.310 1.00 94.31 99 HIS A O 1
ATOM 791 N N . HIS A 1 100 ? -8.567 -2.136 0.703 1.00 97.12 100 HIS A N 1
ATOM 792 C CA . HIS A 1 100 ? -7.715 -2.345 -0.455 1.00 97.12 100 HIS A CA 1
ATOM 793 C C . HIS A 1 100 ? -7.173 -1.003 -0.968 1.00 97.12 100 HIS A C 1
ATOM 795 O O . HIS A 1 100 ? -7.940 -0.074 -1.245 1.00 97.12 100 HIS A O 1
ATOM 801 N N . LEU A 1 101 ? -5.850 -0.906 -1.088 1.00 96.69 101 LEU A N 1
ATOM 802 C CA . LEU A 1 101 ? -5.135 0.295 -1.510 1.00 96.69 101 LEU A CA 1
ATOM 803 C C . LEU A 1 101 ? -4.324 0.020 -2.776 1.00 96.69 101 LEU A C 1
ATOM 805 O O . LEU A 1 101 ? -3.651 -1.004 -2.863 1.00 96.69 101 LEU A O 1
ATOM 809 N N . LEU A 1 102 ? -4.327 0.973 -3.706 1.00 96.69 102 LEU A N 1
ATOM 810 C CA . LEU A 1 102 ? -3.340 1.071 -4.776 1.00 96.69 102 LEU A CA 1
ATOM 811 C C . LEU A 1 102 ? -2.296 2.115 -4.379 1.00 96.69 102 LEU A C 1
ATOM 813 O O . LEU A 1 102 ? -2.626 3.272 -4.122 1.00 96.69 102 LEU A O 1
ATOM 817 N N . CYS A 1 103 ? -1.037 1.708 -4.334 1.00 96.12 103 CYS A N 1
ATOM 818 C CA . CYS A 1 103 ? 0.074 2.503 -3.831 1.00 96.12 103 CYS A CA 1
ATOM 819 C C . CYS A 1 103 ? 1.114 2.735 -4.929 1.00 96.12 103 CYS A C 1
ATOM 821 O O . CYS A 1 103 ? 1.381 1.837 -5.721 1.00 96.12 103 CYS A O 1
ATOM 823 N N . ARG A 1 104 ? 1.752 3.907 -4.936 1.00 95.81 104 ARG A N 1
ATOM 824 C CA . ARG A 1 104 ? 2.817 4.278 -5.878 1.00 95.81 104 ARG A CA 1
ATOM 825 C C . ARG A 1 104 ? 4.108 4.609 -5.139 1.00 95.81 104 ARG A C 1
ATOM 827 O O . ARG A 1 104 ? 4.257 5.697 -4.590 1.00 95.81 104 ARG A O 1
ATOM 834 N N . ALA A 1 105 ? 5.077 3.704 -5.142 1.00 95.06 105 ALA A N 1
ATOM 835 C CA . ALA A 1 105 ? 6.370 3.953 -4.501 1.00 95.06 105 ALA A CA 1
ATOM 836 C C . ALA A 1 105 ? 7.481 3.100 -5.117 1.00 95.06 105 ALA A C 1
ATOM 838 O O . ALA A 1 105 ? 7.220 2.224 -5.938 1.00 95.06 105 ALA A O 1
ATO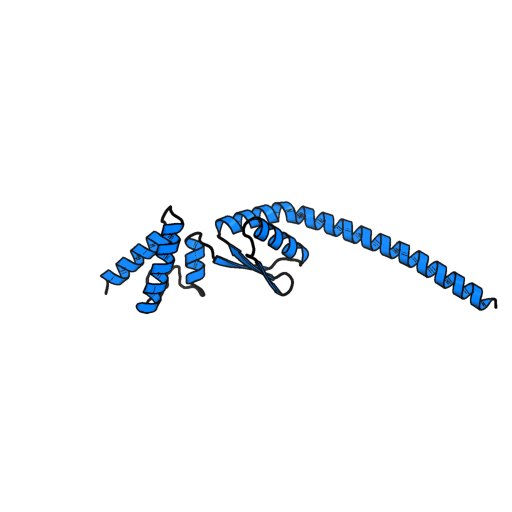M 839 N N . THR A 1 106 ? 8.730 3.347 -4.715 1.00 95.06 106 THR A N 1
ATOM 840 C CA . THR A 1 106 ? 9.828 2.425 -5.028 1.00 95.06 106 THR A CA 1
ATOM 841 C C . THR A 1 106 ? 9.766 1.188 -4.119 1.00 95.06 106 THR A C 1
ATOM 843 O O . THR A 1 106 ? 9.311 1.286 -2.971 1.00 95.06 106 THR A O 1
ATOM 846 N N . PRO A 1 107 ? 10.266 0.024 -4.563 1.00 94.12 107 PRO A N 1
ATOM 847 C CA . PRO A 1 107 ? 10.383 -1.181 -3.736 1.00 94.12 107 PRO A CA 1
ATOM 848 C C . PRO A 1 107 ? 11.166 -0.964 -2.438 1.00 94.12 107 PRO A C 1
ATOM 850 O O . PRO A 1 107 ? 10.809 -1.492 -1.383 1.00 94.12 107 PRO A O 1
ATOM 853 N N . SER A 1 108 ? 12.224 -0.155 -2.473 1.00 92.88 108 SER A N 1
ATOM 854 C CA . SER A 1 108 ? 12.967 0.238 -1.272 1.00 92.88 108 SER A CA 1
ATOM 855 C C . SER A 1 108 ? 12.108 1.019 -0.271 1.00 92.88 108 SER A C 1
ATOM 857 O O . SER A 1 108 ? 12.162 0.742 0.930 1.00 92.88 108 SER A O 1
ATOM 859 N N . VAL A 1 109 ? 11.261 1.938 -0.743 1.00 94.00 109 VAL A N 1
ATOM 860 C CA . VAL A 1 109 ? 10.305 2.655 0.113 1.00 94.00 109 VAL A CA 1
ATOM 861 C C . VAL A 1 109 ? 9.239 1.703 0.653 1.00 94.00 109 VAL A C 1
ATOM 863 O O . VAL A 1 109 ? 9.003 1.693 1.861 1.00 94.00 109 VAL A O 1
ATOM 866 N N . ARG A 1 110 ? 8.665 0.840 -0.194 1.00 94.75 110 ARG A N 1
ATOM 867 C CA . ARG A 1 110 ? 7.689 -0.184 0.211 1.00 94.75 110 ARG A CA 1
ATOM 868 C C . ARG A 1 110 ? 8.211 -1.051 1.360 1.00 94.75 110 ARG A C 1
ATOM 870 O O . ARG A 1 110 ? 7.539 -1.165 2.380 1.00 94.75 110 ARG A O 1
ATOM 877 N N . ARG A 1 111 ? 9.435 -1.583 1.256 1.00 95.00 111 ARG A N 1
ATOM 878 C CA . ARG A 1 111 ? 10.064 -2.381 2.329 1.00 95.00 111 ARG A CA 1
ATOM 879 C C . ARG A 1 111 ? 10.189 -1.603 3.641 1.00 95.00 111 ARG A C 1
ATOM 881 O O . ARG A 1 111 ? 9.957 -2.152 4.717 1.00 95.00 111 ARG A O 1
ATOM 888 N N . LYS A 1 112 ? 10.533 -0.314 3.564 1.00 95.56 112 LYS A N 1
ATOM 889 C CA . LYS A 1 112 ? 10.611 0.566 4.739 1.00 95.56 112 LYS A CA 1
ATOM 890 C C . LYS A 1 112 ? 9.238 0.758 5.391 1.00 95.56 112 LYS A C 1
ATOM 892 O O . LYS A 1 112 ? 9.138 0.692 6.614 1.00 95.56 112 LYS A O 1
ATOM 897 N N . ILE A 1 113 ? 8.190 0.962 4.594 1.00 95.25 113 ILE A N 1
ATOM 898 C CA . ILE A 1 113 ? 6.808 1.091 5.080 1.00 95.25 113 ILE A CA 1
ATOM 899 C C . ILE A 1 113 ? 6.339 -0.209 5.717 1.00 95.25 113 ILE A C 1
ATOM 901 O O . ILE A 1 113 ? 5.782 -0.170 6.806 1.00 95.25 113 ILE A O 1
ATOM 905 N N . GLU A 1 114 ? 6.580 -1.352 5.077 1.00 95.12 114 GLU A N 1
ATOM 906 C CA . GLU A 1 114 ? 6.202 -2.661 5.614 1.00 95.12 114 GLU A CA 1
ATOM 907 C C . GLU A 1 114 ? 6.851 -2.901 6.984 1.00 95.12 114 GLU A C 1
ATOM 909 O O . GLU A 1 114 ? 6.173 -3.322 7.920 1.00 95.12 114 GLU A O 1
ATOM 914 N N . ALA A 1 115 ? 8.127 -2.537 7.149 1.00 95.25 115 ALA A N 1
ATOM 915 C CA . ALA A 1 115 ? 8.804 -2.608 8.441 1.00 95.25 115 ALA A CA 1
ATOM 916 C C . ALA A 1 115 ? 8.158 -1.691 9.501 1.00 95.25 115 ALA A C 1
ATOM 918 O O . ALA A 1 115 ? 7.886 -2.143 10.615 1.00 95.25 115 ALA A O 1
ATOM 919 N N . LEU A 1 116 ? 7.870 -0.428 9.163 1.00 95.31 116 LEU A N 1
ATOM 920 C CA . LEU A 1 116 ? 7.196 0.514 10.070 1.00 95.31 116 LEU A CA 1
ATOM 921 C C . LEU A 1 116 ? 5.781 0.044 10.430 1.00 95.31 116 LEU A C 1
ATOM 923 O O . LEU A 1 116 ? 5.375 0.088 11.590 1.00 95.31 116 LEU A O 1
ATOM 927 N N . PHE A 1 117 ? 5.036 -0.458 9.451 1.00 96.56 117 PHE A N 1
ATOM 928 C CA . PHE A 1 117 ? 3.691 -0.974 9.649 1.00 96.56 117 PHE A CA 1
ATOM 929 C C . PHE A 1 117 ? 3.691 -2.133 10.650 1.00 96.56 117 PHE A C 1
ATOM 931 O O . PHE A 1 117 ? 2.925 -2.100 11.613 1.00 96.56 117 PHE A O 1
ATOM 938 N N . GLN A 1 118 ? 4.603 -3.101 10.508 1.00 94.19 118 GLN A N 1
ATOM 939 C CA . GLN A 1 118 ? 4.719 -4.218 11.454 1.00 94.19 118 GLN A CA 1
ATOM 940 C C . GLN A 1 118 ? 5.086 -3.767 12.876 1.00 94.19 118 GLN A C 1
ATOM 942 O O . GLN A 1 118 ? 4.614 -4.350 13.853 1.00 94.19 118 GLN A O 1
ATOM 947 N N . GLN A 1 119 ? 5.877 -2.701 13.018 1.00 94.06 119 GLN A N 1
ATOM 948 C CA . GLN A 1 119 ? 6.201 -2.130 14.329 1.00 94.06 119 GLN A CA 1
ATOM 949 C C . GLN A 1 119 ? 4.979 -1.487 15.004 1.00 94.06 119 GLN A C 1
ATOM 951 O O . GLN A 1 119 ? 4.826 -1.569 16.225 1.00 94.06 119 GLN A O 1
ATOM 956 N N . HIS A 1 120 ? 4.089 -0.866 14.226 1.00 92.50 120 HIS A N 1
ATOM 957 C CA . HIS A 1 120 ? 2.966 -0.093 14.757 1.00 92.50 120 HIS A CA 1
ATOM 958 C C . HIS A 1 120 ? 1.640 -0.861 14.835 1.00 92.50 120 HIS A C 1
ATOM 960 O O . HIS A 1 120 ? 0.818 -0.537 15.697 1.00 92.50 120 HIS A O 1
ATOM 966 N N . VAL A 1 121 ? 1.425 -1.889 14.008 1.00 93.19 121 VAL A N 1
ATOM 967 C CA . VAL A 1 121 ? 0.124 -2.572 13.881 1.00 93.19 121 VAL A CA 1
ATOM 968 C C . VAL A 1 121 ? -0.355 -3.181 15.203 1.00 93.19 121 VAL A C 1
ATOM 970 O O . VAL A 1 121 ? -1.507 -3.003 15.593 1.00 93.19 121 VAL A O 1
ATOM 973 N N . ASN A 1 122 ? 0.548 -3.792 15.974 1.00 90.50 122 ASN A N 1
ATOM 974 C CA . ASN A 1 122 ? 0.210 -4.375 17.275 1.00 90.50 122 ASN A CA 1
ATOM 975 C C . ASN A 1 122 ? -0.214 -3.305 18.295 1.00 90.50 122 ASN A C 1
ATOM 977 O O . ASN A 1 122 ? -1.114 -3.522 19.108 1.00 90.50 122 ASN A O 1
ATOM 981 N N . SER A 1 123 ? 0.434 -2.137 18.257 1.00 92.00 123 SER A N 1
ATOM 982 C CA . SER A 1 123 ? 0.081 -1.002 19.114 1.00 92.00 123 SER A CA 1
ATOM 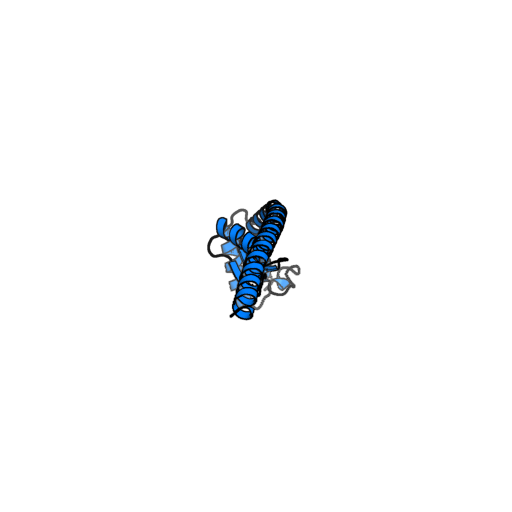983 C C . SER A 1 123 ? -1.286 -0.434 18.733 1.00 92.00 123 SER A C 1
ATOM 985 O O . SER A 1 123 ? -2.122 -0.198 19.607 1.00 92.00 123 SER A O 1
ATOM 987 N N . LEU A 1 124 ? -1.551 -0.292 17.429 1.00 91.06 124 LEU A N 1
ATOM 988 C CA . LEU A 1 124 ? -2.849 0.131 16.910 1.00 91.06 124 LEU A CA 1
ATOM 989 C C . LEU A 1 124 ? -3.964 -0.811 17.377 1.00 91.06 124 LEU A C 1
ATOM 991 O O . LEU A 1 124 ? -4.940 -0.347 17.960 1.00 91.06 124 LEU A O 1
ATOM 995 N N . GLN A 1 125 ? -3.792 -2.123 17.204 1.00 90.94 125 GLN A N 1
ATOM 996 C CA . GLN A 1 125 ? -4.788 -3.120 17.608 1.00 90.94 125 GLN A CA 1
ATOM 997 C C . GLN A 1 125 ? -5.108 -3.041 19.106 1.00 90.94 125 GLN A C 1
ATOM 999 O O . GLN A 1 125 ? -6.277 -3.020 19.489 1.00 90.94 125 GLN A O 1
ATOM 1004 N N . ARG A 1 126 ? -4.093 -2.906 19.970 1.00 92.31 126 ARG A N 1
ATOM 1005 C CA . ARG A 1 126 ? -4.312 -2.727 21.418 1.00 92.31 126 ARG A CA 1
ATOM 1006 C C . ARG A 1 126 ? -5.098 -1.455 21.731 1.00 92.31 126 ARG A C 1
ATOM 1008 O O . ARG A 1 126 ? -6.007 -1.491 22.560 1.00 92.31 126 ARG A O 1
ATOM 1015 N N . ARG A 1 127 ? -4.769 -0.339 21.071 1.00 91.88 127 ARG A N 1
ATOM 1016 C CA . ARG A 1 127 ? -5.474 0.939 21.255 1.00 91.88 127 ARG A CA 1
ATOM 1017 C C . ARG A 1 127 ? -6.921 0.864 20.774 1.00 91.88 127 ARG A C 1
ATOM 1019 O O . ARG A 1 127 ? -7.793 1.384 21.461 1.00 91.88 127 ARG A O 1
ATOM 1026 N N . LEU A 1 128 ? -7.183 0.192 19.654 1.00 91.56 128 LEU A N 1
ATOM 1027 C CA . LEU A 1 128 ? -8.537 -0.014 19.137 1.00 91.56 128 LEU A CA 1
ATOM 1028 C C . LEU A 1 128 ? -9.382 -0.862 20.088 1.00 91.56 128 LEU A C 1
ATOM 1030 O O . LEU A 1 128 ? -10.499 -0.471 20.411 1.00 91.56 128 LEU A O 1
ATOM 1034 N N . ILE A 1 129 ? -8.833 -1.962 20.613 1.00 92.50 129 ILE A N 1
ATOM 1035 C CA . ILE A 1 129 ? -9.524 -2.803 21.603 1.00 92.50 129 ILE A CA 1
ATOM 1036 C C . ILE A 1 129 ? -9.866 -1.991 22.861 1.00 92.50 129 ILE A C 1
ATOM 1038 O O . ILE A 1 129 ? -10.987 -2.065 23.367 1.00 92.50 129 ILE A O 1
ATOM 1042 N N . ALA A 1 130 ? -8.918 -1.194 23.362 1.00 94.12 130 ALA A N 1
ATOM 1043 C CA . ALA A 1 130 ? -9.145 -0.343 24.526 1.00 94.12 130 ALA A CA 1
ATOM 1044 C C . ALA A 1 130 ? -10.235 0.712 24.263 1.00 94.12 130 ALA A C 1
ATOM 1046 O O . ALA A 1 130 ? -11.152 0.854 25.072 1.00 94.12 130 ALA A O 1
ATOM 1047 N N . ALA A 1 131 ? -10.176 1.392 23.114 1.00 92.50 131 ALA A N 1
ATOM 1048 C CA . ALA A 1 131 ? -11.169 2.385 22.712 1.00 92.50 131 ALA A CA 1
ATOM 1049 C C . ALA A 1 131 ? -12.566 1.766 22.542 1.00 92.50 131 ALA A C 1
ATOM 1051 O O . ALA A 1 131 ? -13.551 2.330 23.013 1.00 92.50 131 ALA A O 1
ATOM 1052 N N . GLN A 1 132 ? -12.659 0.576 21.943 1.00 93.06 132 GLN A N 1
ATOM 1053 C CA . GLN A 1 132 ? -13.923 -0.143 21.789 1.00 93.06 132 GLN A CA 1
ATOM 1054 C C . GLN A 1 132 ? -14.518 -0.528 23.148 1.00 93.06 132 GLN A C 1
ATOM 1056 O O . GLN A 1 132 ? -15.713 -0.336 23.375 1.00 93.06 132 GLN A O 1
ATOM 1061 N N . LYS A 1 133 ? -13.690 -1.025 24.076 1.00 95.38 133 LYS A N 1
ATOM 1062 C CA . LYS A 1 133 ? -14.134 -1.360 25.434 1.00 95.38 133 LYS A CA 1
ATOM 1063 C C . LYS A 1 133 ? -14.662 -0.128 26.167 1.00 95.38 133 LYS A C 1
ATOM 1065 O O . LYS A 1 133 ? -15.719 -0.209 26.788 1.00 95.38 133 LYS A O 1
ATOM 1070 N N . GLN A 1 134 ? -13.957 0.998 26.067 1.00 95.69 134 GLN A N 1
ATOM 1071 C CA . GLN A 1 134 ? -14.393 2.257 26.662 1.00 95.69 134 GLN A CA 1
ATOM 1072 C C . GLN A 1 134 ? -15.729 2.726 26.064 1.00 95.69 134 GLN A C 1
ATOM 1074 O O . GLN A 1 134 ? -16.673 2.978 26.808 1.00 95.69 134 GLN A O 1
ATOM 1079 N N . ALA A 1 135 ? -15.855 2.751 24.734 1.00 94.00 135 ALA A N 1
ATOM 1080 C CA . ALA A 1 135 ? -17.089 3.152 24.059 1.00 94.00 135 ALA A CA 1
ATOM 1081 C C . ALA A 1 135 ? -18.289 2.269 24.453 1.00 94.00 135 ALA A C 1
ATOM 1083 O O . ALA A 1 135 ? -19.392 2.768 24.677 1.00 94.00 135 ALA A O 1
ATOM 1084 N N . MET A 1 136 ? -18.081 0.954 24.594 1.00 95.75 136 MET A N 1
ATOM 1085 C CA . MET A 1 136 ? -19.124 0.035 25.062 1.00 95.75 136 MET A CA 1
ATOM 1086 C C . MET A 1 136 ? -19.555 0.323 26.503 1.00 95.75 136 MET A C 1
ATOM 1088 O O . MET A 1 136 ? -20.748 0.267 26.799 1.00 95.75 136 MET A O 1
ATOM 1092 N N . GLN A 1 137 ? -18.612 0.639 27.393 1.00 96.50 137 GLN A N 1
ATOM 1093 C CA . GLN A 1 137 ? -18.917 0.995 28.780 1.00 96.50 137 GLN A CA 1
ATOM 1094 C C . GLN A 1 137 ? -19.724 2.294 28.853 1.00 96.50 137 GLN A C 1
ATOM 1096 O O . GLN A 1 137 ? -20.767 2.334 29.505 1.00 96.50 137 GLN A O 1
ATOM 1101 N N . GLU A 1 138 ? -19.297 3.330 28.130 1.00 96.12 138 GLU A N 1
ATOM 1102 C CA . GLU A 1 138 ? -20.007 4.612 28.058 1.00 96.12 138 GLU A CA 1
ATOM 1103 C C . GLU A 1 138 ? -21.433 4.439 27.518 1.00 96.12 138 GLU A C 1
ATOM 1105 O O . GLU A 1 138 ? -22.390 4.986 28.073 1.00 96.12 138 GLU A O 1
ATOM 1110 N N . TYR A 1 139 ? -21.598 3.617 26.477 1.00 95.69 139 TYR A N 1
ATOM 1111 C CA . TYR A 1 139 ? -22.911 3.279 25.936 1.00 95.69 139 TYR A CA 1
ATOM 1112 C C . TYR A 1 139 ? -23.803 2.572 26.967 1.00 95.69 139 TYR A C 1
ATOM 1114 O O . TYR A 1 139 ? -24.968 2.943 27.120 1.00 95.69 139 TYR A O 1
ATOM 1122 N N . GLN A 1 140 ? -23.277 1.577 27.691 1.00 95.44 140 GLN A N 1
ATOM 1123 C CA . GLN A 1 140 ? -24.038 0.842 28.708 1.00 95.44 140 GLN A CA 1
ATOM 1124 C C . GLN A 1 140 ? -24.513 1.756 29.843 1.00 95.44 140 GLN A C 1
ATOM 1126 O O . GLN A 1 140 ? -25.690 1.708 30.203 1.00 95.44 140 GLN A O 1
ATOM 1131 N N . VAL A 1 141 ? -23.637 2.632 30.344 1.00 96.50 141 VAL A N 1
ATOM 1132 C CA . VAL A 1 141 ? -23.980 3.618 31.383 1.00 96.50 141 VAL A CA 1
ATOM 1133 C C . VAL A 1 141 ? -25.060 4.572 30.881 1.00 96.50 141 VAL A C 1
ATOM 1135 O O . VAL A 1 141 ? -26.084 4.770 31.535 1.00 96.50 141 VAL A O 1
ATOM 1138 N N . ARG A 1 142 ? -24.884 5.131 29.678 1.00 95.75 142 ARG A N 1
ATOM 1139 C CA . ARG A 1 142 ? -25.863 6.060 29.100 1.00 95.75 142 ARG A CA 1
ATOM 1140 C C . ARG A 1 142 ? -27.220 5.395 28.883 1.00 95.75 142 ARG A C 1
ATOM 1142 O O . ARG A 1 142 ? -28.251 6.017 29.131 1.00 95.75 142 ARG A O 1
ATOM 1149 N N . ARG A 1 143 ? -27.230 4.131 28.460 1.00 95.38 143 ARG A N 1
ATOM 1150 C CA . ARG A 1 143 ? -28.448 3.335 28.290 1.00 95.38 143 ARG A CA 1
ATOM 1151 C C . ARG A 1 143 ? -29.179 3.112 29.617 1.00 95.38 143 ARG A C 1
ATOM 1153 O O . ARG A 1 143 ? -30.397 3.241 29.628 1.00 95.38 143 ARG A O 1
ATOM 1160 N N . GLN A 1 144 ? -28.470 2.805 30.706 1.00 95.94 144 GLN A N 1
ATOM 1161 C CA . GLN A 1 144 ? -29.079 2.637 32.034 1.00 95.94 144 GLN A CA 1
ATOM 1162 C C . GLN A 1 144 ? -29.768 3.922 32.500 1.00 95.94 144 GLN A C 1
ATOM 1164 O O . GLN A 1 144 ? -30.946 3.888 32.834 1.00 95.94 144 GLN A O 1
ATOM 1169 N N . ILE A 1 145 ? -29.083 5.066 32.395 1.00 96.31 145 ILE A N 1
ATOM 1170 C CA . ILE A 1 145 ? -29.641 6.372 32.783 1.00 96.31 145 ILE A CA 1
ATOM 1171 C C . ILE A 1 145 ? -30.900 6.707 31.970 1.00 96.31 145 ILE A C 1
ATOM 1173 O O . ILE A 1 145 ? -31.892 7.188 32.515 1.00 96.31 145 ILE A O 1
ATOM 1177 N N . LEU A 1 146 ? -30.872 6.479 30.653 1.00 95.12 146 LEU A N 1
ATOM 1178 C CA . LEU A 1 146 ? -32.035 6.725 29.795 1.00 95.12 146 LEU A CA 1
ATOM 1179 C C . LEU A 1 146 ? -33.203 5.797 30.139 1.00 95.12 146 LEU A C 1
ATOM 1181 O O . LEU A 1 146 ? -34.350 6.237 30.122 1.00 95.12 146 LEU A O 1
ATOM 1185 N N . PHE A 1 147 ? -32.912 4.539 30.469 1.00 95.88 147 PHE A N 1
ATOM 1186 C CA . PHE A 1 147 ? -33.925 3.572 30.867 1.00 95.88 147 PHE A CA 1
ATOM 1187 C C . PHE A 1 147 ? -34.572 3.944 32.204 1.00 95.88 147 PHE A C 1
ATOM 1189 O O . PHE A 1 147 ? -35.793 3.979 32.288 1.00 95.88 147 PHE A O 1
ATOM 1196 N N . GLU A 1 148 ? -33.777 4.295 33.217 1.00 95.75 148 GLU A N 1
ATOM 1197 C CA . GLU A 1 148 ? -34.285 4.754 34.516 1.00 95.75 148 GLU A CA 1
ATOM 1198 C C . GLU A 1 148 ? -35.208 5.964 34.357 1.00 95.75 148 GLU A C 1
ATOM 1200 O O . GLU A 1 148 ? -36.329 5.947 34.856 1.00 95.75 148 GLU A O 1
ATOM 1205 N N . ARG A 1 149 ? -34.790 6.971 33.578 1.00 94.69 149 ARG A N 1
ATOM 1206 C CA . ARG A 1 149 ? -35.617 8.154 33.289 1.00 94.69 149 ARG A CA 1
ATOM 1207 C C . ARG A 1 149 ? -36.936 7.799 32.609 1.00 94.69 149 ARG A C 1
ATOM 1209 O O . ARG A 1 149 ? -37.964 8.367 32.963 1.00 94.69 149 ARG A O 1
ATOM 1216 N N . ALA A 1 150 ? -36.906 6.884 31.641 1.00 94.75 150 ALA A N 1
ATOM 1217 C CA . ALA A 1 150 ? -38.111 6.439 30.950 1.00 94.75 150 ALA A CA 1
ATOM 1218 C C . ALA A 1 150 ? -39.070 5.711 31.904 1.00 94.75 150 ALA A C 1
ATOM 1220 O O . ALA A 1 150 ? -40.262 5.995 31.901 1.00 94.75 150 ALA A O 1
ATOM 1221 N N . VAL A 1 151 ? -38.549 4.830 32.765 1.00 95.06 151 VAL A N 1
ATOM 1222 C CA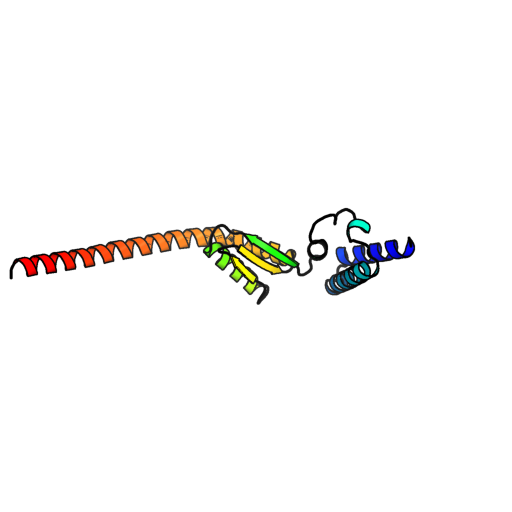 . VAL A 1 151 ? -39.352 4.127 33.777 1.00 95.06 151 VAL A CA 1
ATOM 1223 C C . VAL A 1 151 ? -39.961 5.107 34.778 1.00 95.06 151 VAL A C 1
ATOM 1225 O O . VAL A 1 151 ? -41.142 4.989 35.088 1.00 95.06 151 VAL A O 1
ATOM 1228 N N . THR A 1 152 ? -39.198 6.088 35.270 1.00 94.88 152 THR A N 1
ATOM 1229 C CA . THR A 1 152 ? -39.730 7.108 36.187 1.00 94.88 152 THR A CA 1
ATOM 1230 C C . THR A 1 152 ? -40.868 7.897 35.545 1.00 94.88 152 THR A C 1
ATOM 1232 O O . THR A 1 152 ? -41.926 8.011 36.155 1.00 94.88 152 THR A O 1
ATOM 1235 N N . ALA A 1 153 ? -40.693 8.360 34.303 1.00 92.06 153 ALA A N 1
ATOM 1236 C CA . ALA A 1 153 ? -41.737 9.080 33.575 1.00 92.06 153 ALA A CA 1
ATOM 1237 C C . ALA A 1 153 ? -43.006 8.227 33.375 1.00 92.06 153 ALA A C 1
ATOM 1239 O O . ALA A 1 153 ? -44.120 8.716 33.553 1.00 92.06 153 ALA A O 1
ATOM 1240 N N . GLU A 1 154 ? -42.854 6.937 33.066 1.00 91.00 154 GLU A N 1
ATOM 1241 C CA . GLU A 1 154 ? -43.987 6.019 32.901 1.00 91.00 154 GLU A CA 1
ATOM 1242 C C . GLU A 1 154 ? -44.744 5.785 34.221 1.00 91.00 154 GLU A C 1
ATOM 1244 O O . GLU A 1 154 ? -45.977 5.755 34.255 1.00 91.00 154 GLU A O 1
ATOM 1249 N N . LEU A 1 155 ? -44.011 5.666 35.334 1.00 90.06 155 LEU A N 1
ATOM 1250 C CA . LEU A 1 155 ? -44.578 5.508 36.678 1.00 90.06 155 LEU A CA 1
ATOM 1251 C C . LEU A 1 155 ? -45.284 6.773 37.187 1.00 90.06 155 LEU A C 1
ATOM 1253 O O . LEU A 1 155 ? -46.179 6.678 38.027 1.00 90.06 155 LEU A O 1
ATOM 1257 N N . GLU A 1 156 ? -44.869 7.953 36.732 1.00 87.69 156 GLU A N 1
ATOM 1258 C CA . GLU A 1 156 ? -45.541 9.223 37.026 1.00 87.69 156 GLU A CA 1
ATOM 1259 C C . GLU A 1 156 ? -46.826 9.374 36.201 1.00 87.69 156 GLU A C 1
ATOM 1261 O O . GLU A 1 156 ? -47.867 9.739 36.752 1.00 87.69 156 GLU A O 1
ATOM 1266 N N . ASN A 1 157 ? -46.793 8.994 34.920 1.00 82.88 157 ASN A N 1
ATOM 1267 C CA . ASN A 1 157 ? -47.967 8.999 34.042 1.00 82.88 157 ASN A CA 1
ATOM 1268 C C . ASN A 1 157 ? -49.064 8.031 34.499 1.00 82.88 157 ASN A C 1
ATOM 1270 O O . ASN A 1 157 ? -50.240 8.333 34.351 1.00 82.88 157 ASN A O 1
ATOM 1274 N N . THR A 1 158 ? -48.706 6.887 35.085 1.00 76.94 158 THR A N 1
ATOM 1275 C CA . THR A 1 158 ? -49.687 5.916 35.613 1.00 76.94 158 THR A CA 1
ATOM 1276 C C . THR A 1 158 ? -50.351 6.348 36.923 1.00 76.94 158 THR A C 1
ATOM 1278 O O . THR A 1 158 ? -51.291 5.692 37.370 1.00 76.94 158 THR A O 1
ATOM 1281 N N . LYS A 1 159 ? -49.875 7.425 37.559 1.00 71.31 159 LYS A N 1
ATOM 1282 C CA . LYS A 1 159 ? -50.451 7.976 38.798 1.00 71.31 159 LYS A CA 1
ATOM 1283 C C . LYS A 1 159 ? -51.337 9.207 38.571 1.00 71.31 159 LYS A C 1
ATOM 1285 O O . LYS A 1 159 ? -51.936 9.665 39.543 1.00 71.31 159 LYS A O 1
ATOM 1290 N N . SER A 1 160 ? -51.388 9.741 37.347 1.00 54.84 160 SER A N 1
ATOM 1291 C CA . SER A 1 160 ? -52.281 10.844 36.943 1.00 54.84 160 SER A CA 1
ATOM 1292 C C . SER A 1 160 ? -53.546 10.307 36.286 1.00 54.84 160 SER A C 1
ATOM 1294 O O . SER A 1 160 ? -54.594 10.971 36.438 1.00 54.84 160 SER A O 1
#

Radius of gyration: 27.61 Å; chains: 1; bounding box: 76×28×75 Å

Foldseek 3Di:
DVVVLVVLLVLLCQLQDPPDLVSVVVSLVVSVVVCVVVVHDPCNNPVVQPDPPSSQVSCQSSQHKHKDKDADDAQLLLVLLVVLQCVVPNPFWDDDDGSMIIGIHGPVSVVVSVVVSVVCVVVSVVVVVVVVVVVVVVVVVVVVVVVVVVVVVVVVVVVD

Organism: NCBI:txid2489213